Protein AF-A0A3D3DKI6-F1 (afdb_monomer)

Solvent-accessible surface area (backbone atoms only — not comparable to full-atom values): 3670 Å² total; per-residue (Å²): 133,88,86,74,82,86,52,61,69,60,51,51,46,15,46,50,28,19,49,37,35,42,71,64,75,40,54,74,70,65,26,37,72,36,31,63,31,72,37,59,46,9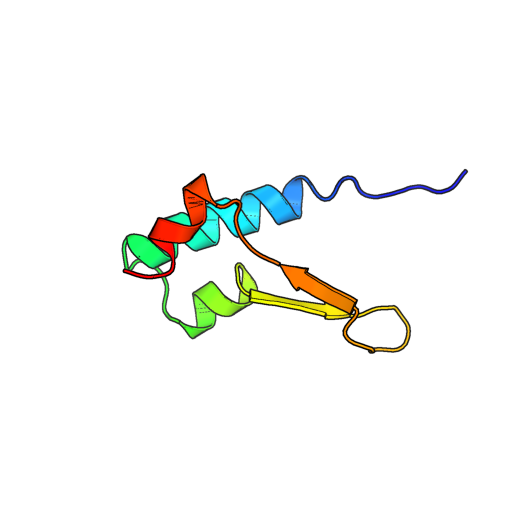8,86,69,46,76,78,52,60,43,69,48,57,77,94,46,42,69,26,65,79,104

Radius of gyration: 12.85 Å; Cα contacts (8 Å, |Δi|>4): 69; chains: 1; bounding box: 42×21×22 Å

Stru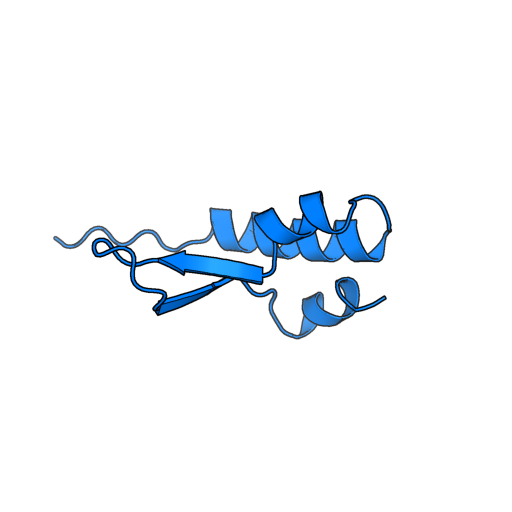cture (mmCIF, N/CA/C/O backbone):
data_AF-A0A3D3DKI6-F1
#
_entry.id   AF-A0A3D3DKI6-F1
#
loop_
_atom_site.group_PDB
_atom_site.id
_atom_site.type_symbol
_atom_site.label_atom_id
_atom_site.label_alt_id
_atom_site.label_comp_id
_atom_site.label_asym_id
_atom_site.label_entity_id
_atom_site.label_seq_id
_atom_site.pdbx_PDB_ins_code
_atom_site.Cartn_x
_atom_site.Cartn_y
_atom_site.Cartn_z
_atom_site.occupancy
_atom_site.B_iso_or_equiv
_atom_site.auth_seq_id
_atom_site.auth_comp_id
_atom_site.auth_asym_id
_atom_site.auth_atom_id
_atom_site.pdbx_PDB_model_num
ATOM 1 N N . ALA A 1 1 ? -26.525 -3.491 -7.971 1.00 61.00 1 ALA A N 1
ATOM 2 C CA . ALA A 1 1 ? -25.176 -3.342 -8.554 1.00 61.00 1 ALA A CA 1
ATOM 3 C C . ALA A 1 1 ? -24.160 -3.332 -7.419 1.00 61.00 1 ALA A C 1
ATOM 5 O O . ALA A 1 1 ? -24.345 -2.549 -6.493 1.00 61.00 1 ALA A O 1
ATOM 6 N N . LEU A 1 2 ? -23.152 -4.209 -7.446 1.00 59.03 2 LEU A N 1
ATOM 7 C CA . LEU A 1 2 ? -22.031 -4.150 -6.503 1.00 59.03 2 LEU A CA 1
ATOM 8 C C . LEU A 1 2 ? -21.067 -3.073 -7.022 1.00 59.03 2 LEU A C 1
ATOM 10 O O . LEU A 1 2 ? -20.533 -3.224 -8.117 1.00 59.03 2 LEU A O 1
ATOM 14 N N . LYS A 1 3 ? -20.897 -1.964 -6.297 1.00 71.56 3 LYS A N 1
ATOM 15 C CA . LYS A 1 3 ? -19.843 -0.991 -6.608 1.00 71.56 3 LYS A CA 1
ATOM 16 C C . LYS A 1 3 ? -18.554 -1.522 -5.992 1.00 71.56 3 LYS A C 1
ATOM 18 O O . LYS A 1 3 ? -18.474 -1.622 -4.772 1.00 71.56 3 LYS A O 1
ATOM 23 N N . ILE A 1 4 ? -17.606 -1.918 -6.833 1.00 79.88 4 ILE A N 1
ATOM 24 C CA . ILE A 1 4 ? -16.276 -2.350 -6.408 1.00 79.88 4 ILE A CA 1
ATOM 25 C C . ILE A 1 4 ? -15.325 -1.198 -6.715 1.00 79.88 4 ILE A C 1
ATOM 27 O O . ILE A 1 4 ? -15.318 -0.698 -7.837 1.00 79.88 4 ILE A O 1
ATOM 31 N N . ASP A 1 5 ? -14.589 -0.760 -5.699 1.00 81.94 5 ASP A N 1
ATOM 32 C CA . ASP A 1 5 ? -13.455 0.145 -5.864 1.00 81.94 5 ASP A CA 1
ATOM 33 C C . ASP A 1 5 ? -12.337 -0.626 -6.581 1.00 81.94 5 ASP A C 1
ATOM 35 O O . ASP A 1 5 ? -11.998 -1.739 -6.169 1.00 81.94 5 ASP A O 1
ATOM 39 N N . ASP A 1 6 ? -11.812 -0.078 -7.676 1.00 85.25 6 ASP A N 1
ATOM 40 C CA . ASP A 1 6 ? -10.763 -0.729 -8.466 1.00 85.25 6 ASP A CA 1
ATOM 41 C C . ASP A 1 6 ? -9.396 -0.712 -7.761 1.00 85.25 6 ASP A C 1
ATOM 43 O O . ASP A 1 6 ? -8.463 -1.388 -8.196 1.00 85.25 6 ASP A O 1
ATOM 47 N N . GLY A 1 7 ? -9.280 0.022 -6.648 1.00 88.06 7 GLY A N 1
ATOM 48 C CA . GLY A 1 7 ? -8.078 0.093 -5.831 1.00 88.06 7 GLY A CA 1
ATOM 49 C C . GLY A 1 7 ? -6.947 0.898 -6.469 1.00 88.06 7 GLY A C 1
ATOM 50 O O . GLY A 1 7 ? -5.834 0.876 -5.936 1.00 88.06 7 GLY A O 1
ATOM 51 N N . ALA A 1 8 ? -7.193 1.627 -7.563 1.00 90.75 8 ALA A N 1
ATOM 52 C CA . ALA A 1 8 ? -6.153 2.341 -8.303 1.00 90.75 8 ALA A CA 1
ATOM 53 C C . ALA A 1 8 ? -5.423 3.380 -7.436 1.00 90.75 8 ALA A C 1
ATOM 55 O O . ALA A 1 8 ? -4.194 3.464 -7.469 1.00 90.75 8 ALA A O 1
ATOM 56 N N . SER A 1 9 ? -6.151 4.124 -6.596 1.00 91.75 9 SER A N 1
ATOM 57 C CA . SER A 1 9 ? -5.545 5.082 -5.661 1.00 91.75 9 SER A CA 1
ATOM 58 C C . SER A 1 9 ? -4.604 4.395 -4.670 1.00 91.75 9 SER A C 1
ATOM 60 O O . SER A 1 9 ? -3.478 4.848 -4.475 1.00 91.75 9 SER A O 1
ATOM 62 N N . ARG A 1 10 ? -5.021 3.255 -4.102 1.00 91.12 10 ARG A N 1
ATOM 63 C CA . ARG A 1 10 ? -4.197 2.496 -3.152 1.00 91.12 10 ARG A CA 1
ATOM 64 C C . ARG A 1 10 ? -2.962 1.897 -3.825 1.00 91.12 10 ARG A C 1
ATOM 66 O O . ARG A 1 10 ? -1.892 1.865 -3.224 1.00 91.12 10 ARG A O 1
ATOM 73 N N . ALA A 1 11 ? -3.095 1.443 -5.071 1.00 91.50 11 ALA A N 1
ATOM 74 C CA . ALA A 1 11 ? -1.970 0.952 -5.858 1.00 91.50 11 ALA A CA 1
ATOM 75 C C . ALA A 1 11 ? -0.927 2.057 -6.108 1.00 91.50 11 ALA A C 1
ATOM 77 O O . ALA A 1 11 ? 0.268 1.817 -5.935 1.00 91.50 11 ALA A O 1
ATOM 78 N N . ALA A 1 12 ? -1.367 3.275 -6.445 1.00 93.00 12 ALA A N 1
ATOM 79 C CA . ALA A 1 12 ? -0.478 4.419 -6.642 1.00 93.00 12 ALA A CA 1
ATOM 80 C C . ALA A 1 12 ? 0.259 4.816 -5.351 1.00 93.00 12 ALA A C 1
ATOM 82 O O . ALA A 1 12 ? 1.474 5.015 -5.372 1.00 93.00 12 ALA A O 1
ATOM 83 N N . GLU A 1 13 ? -0.448 4.869 -4.218 1.00 93.81 13 GLU A N 1
ATOM 84 C CA . GLU A 1 13 ? 0.148 5.116 -2.897 1.00 93.81 13 GLU A CA 1
ATOM 85 C C . GLU A 1 13 ? 1.201 4.061 -2.541 1.00 93.81 13 GLU A C 1
ATOM 87 O O . GLU A 1 13 ? 2.297 4.407 -2.104 1.00 93.81 13 GLU A O 1
ATOM 92 N N . CYS A 1 14 ? 0.901 2.782 -2.779 1.00 94.25 14 CYS A N 1
ATOM 93 C CA . CYS A 1 14 ? 1.826 1.683 -2.525 1.00 94.25 14 CYS A CA 1
ATOM 94 C C . CYS A 1 14 ? 3.087 1.776 -3.395 1.00 94.25 14 CYS A C 1
ATOM 96 O O . CYS A 1 14 ? 4.198 1.585 -2.898 1.00 94.25 14 CYS A O 1
ATOM 98 N N . ALA A 1 15 ? 2.937 2.074 -4.689 1.00 93.31 15 ALA A N 1
ATOM 99 C CA . ALA A 1 15 ? 4.069 2.238 -5.597 1.00 93.31 15 ALA A CA 1
ATOM 100 C C . ALA A 1 15 ? 4.956 3.422 -5.178 1.00 93.31 15 ALA A C 1
ATOM 102 O O . ALA A 1 15 ? 6.175 3.285 -5.086 1.00 93.31 15 ALA A O 1
ATOM 103 N N . MET A 1 16 ? 4.347 4.563 -4.851 1.00 93.56 16 MET A N 1
ATOM 104 C CA . MET A 1 16 ? 5.065 5.746 -4.371 1.00 93.56 16 MET A CA 1
ATOM 105 C C . MET A 1 16 ? 5.759 5.497 -3.033 1.00 93.56 16 MET A C 1
ATOM 107 O O . MET A 1 16 ? 6.922 5.859 -2.872 1.00 93.56 16 MET A O 1
ATOM 111 N N . GLY A 1 17 ? 5.075 4.846 -2.090 1.00 93.25 17 GLY A N 1
ATOM 112 C CA . GLY A 1 17 ? 5.646 4.465 -0.803 1.00 93.25 17 GLY A CA 1
ATOM 113 C C . GLY A 1 17 ? 6.872 3.575 -0.971 1.00 93.25 17 GLY A C 1
ATOM 114 O O . GLY A 1 17 ? 7.880 3.803 -0.305 1.00 93.25 17 GLY A O 1
ATOM 115 N N . ALA A 1 18 ? 6.835 2.627 -1.912 1.00 93.12 18 ALA A N 1
ATOM 116 C CA . ALA A 1 18 ? 7.981 1.780 -2.215 1.00 93.12 18 ALA A CA 1
ATOM 117 C C . ALA A 1 18 ? 9.175 2.589 -2.739 1.00 93.12 18 ALA A C 1
ATOM 119 O O . ALA A 1 18 ? 10.268 2.492 -2.184 1.00 93.12 18 ALA A O 1
ATOM 120 N N . VAL A 1 19 ? 8.954 3.443 -3.744 1.00 92.94 19 VAL A N 1
ATOM 121 C CA . VAL A 1 19 ? 10.002 4.298 -4.327 1.00 92.94 19 VAL A CA 1
ATOM 122 C C . VAL A 1 19 ? 10.616 5.228 -3.279 1.00 92.94 19 VAL A C 1
ATOM 124 O O . VAL A 1 19 ? 11.836 5.294 -3.153 1.00 92.94 19 VAL A O 1
ATOM 127 N N . LEU A 1 20 ? 9.791 5.929 -2.499 1.00 93.19 20 LEU A N 1
ATOM 128 C CA . LEU A 1 20 ? 10.271 6.881 -1.493 1.00 93.19 20 LEU A CA 1
ATOM 129 C C . LEU A 1 20 ? 11.012 6.192 -0.341 1.00 93.19 20 LEU A C 1
ATOM 131 O O . LEU A 1 20 ? 11.961 6.766 0.194 1.00 93.19 20 LEU A O 1
ATOM 135 N N . SER A 1 21 ? 10.618 4.967 0.013 1.00 91.31 21 SER A N 1
ATOM 136 C CA . SER A 1 21 ? 11.339 4.157 1.002 1.00 91.31 21 SER A CA 1
ATOM 137 C C . SER A 1 21 ? 12.748 3.826 0.519 1.00 91.31 21 SER A C 1
ATOM 139 O O . SER A 1 21 ? 13.706 4.084 1.239 1.00 91.31 21 SER A O 1
ATOM 141 N N . GLY A 1 22 ? 12.891 3.362 -0.725 1.00 89.62 22 GLY A N 1
ATOM 142 C CA . GLY A 1 22 ? 14.197 3.016 -1.303 1.00 89.62 22 GLY A CA 1
ATOM 143 C C . GLY A 1 22 ? 15.118 4.200 -1.550 1.00 89.62 22 GLY A C 1
ATOM 144 O O . GLY A 1 22 ? 16.331 4.034 -1.647 1.00 89.62 22 GLY A O 1
ATOM 145 N N . LEU A 1 23 ? 14.554 5.404 -1.644 1.00 91.44 23 LEU A N 1
ATOM 146 C CA . LEU A 1 23 ? 15.311 6.656 -1.684 1.00 91.44 23 LEU A CA 1
ATOM 147 C C . LEU A 1 23 ? 15.707 7.162 -0.285 1.00 91.44 23 LEU A C 1
ATOM 149 O O . LEU A 1 23 ? 16.383 8.184 -0.182 1.00 91.44 23 LEU A O 1
ATOM 153 N N . GLY A 1 24 ? 15.282 6.489 0.790 1.00 92.00 24 GLY A N 1
ATOM 154 C CA . GLY A 1 24 ? 15.522 6.917 2.169 1.00 92.00 24 GLY A CA 1
ATOM 155 C C . GLY A 1 24 ? 14.733 8.168 2.571 1.00 92.00 24 GLY A C 1
ATOM 156 O O . GLY A 1 24 ? 15.098 8.844 3.529 1.00 92.00 24 GLY A O 1
ATOM 157 N N . CYS A 1 25 ? 13.666 8.506 1.839 1.00 94.62 25 CYS A N 1
ATOM 158 C CA . CYS A 1 25 ? 12.835 9.682 2.111 1.00 9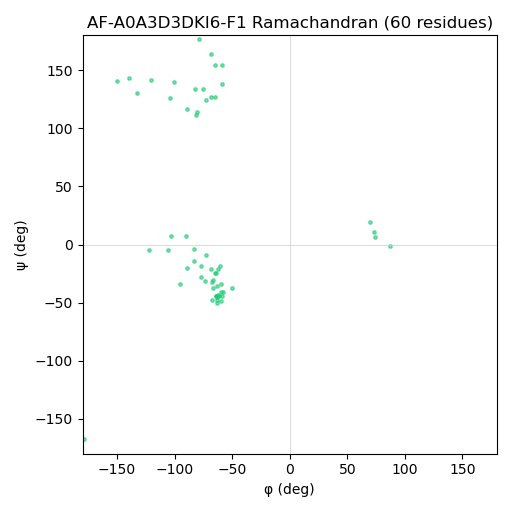4.62 25 CYS A CA 1
ATOM 159 C C . CYS A 1 25 ? 11.773 9.436 3.191 1.00 94.62 25 CYS A C 1
ATOM 161 O O . CYS A 1 25 ? 11.176 10.397 3.675 1.00 94.62 25 CYS A O 1
ATOM 163 N N . LEU A 1 26 ? 11.515 8.173 3.540 1.00 92.00 26 LEU A N 1
ATOM 164 C CA . LEU A 1 26 ? 10.544 7.768 4.554 1.00 92.00 26 LEU A CA 1
ATOM 165 C C . LEU A 1 26 ? 11.235 6.983 5.665 1.00 92.00 26 LEU A C 1
A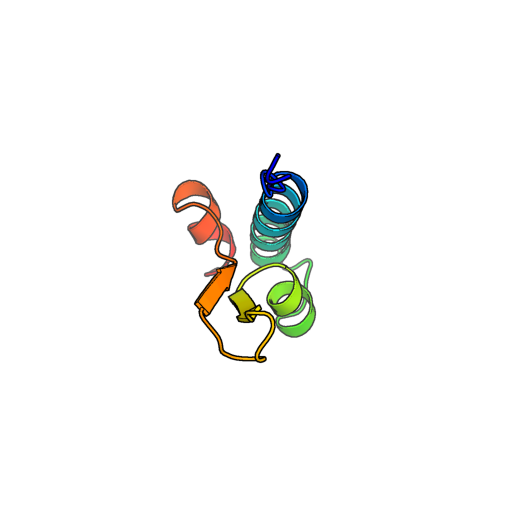TOM 167 O O . LEU A 1 26 ? 12.095 6.142 5.398 1.00 92.00 26 LEU A O 1
ATOM 171 N N . THR A 1 27 ? 10.813 7.204 6.910 1.00 90.88 27 THR A N 1
ATOM 172 C CA . THR A 1 27 ? 11.124 6.264 7.989 1.00 90.88 27 THR A CA 1
ATOM 173 C C . THR A 1 27 ? 10.376 4.950 7.774 1.00 90.88 27 THR A C 1
ATOM 175 O O . THR A 1 27 ? 9.401 4.872 7.021 1.00 90.88 27 THR A O 1
ATOM 178 N N . LYS A 1 28 ? 10.807 3.900 8.474 1.00 86.12 28 LYS A N 1
ATOM 179 C CA . LYS A 1 28 ? 10.153 2.588 8.420 1.00 86.12 28 LYS A CA 1
ATOM 180 C C . LYS A 1 28 ? 8.690 2.645 8.871 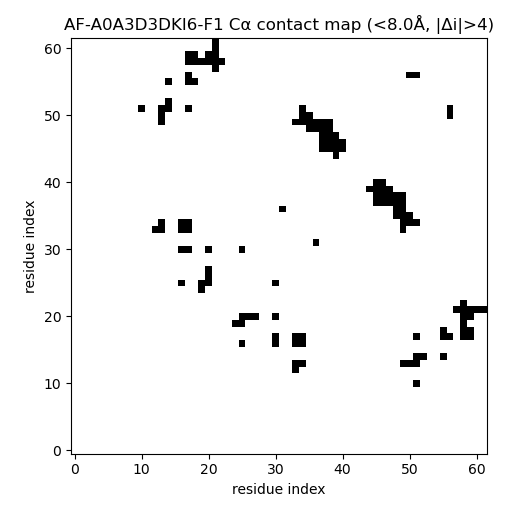1.00 86.12 28 LYS A C 1
ATOM 182 O O . LYS A 1 28 ? 7.852 1.911 8.360 1.00 86.12 28 LYS A O 1
ATOM 187 N N . GLU A 1 29 ? 8.381 3.517 9.824 1.00 89.25 29 GLU A N 1
ATOM 188 C CA . GLU A 1 29 ? 7.018 3.752 10.295 1.00 89.25 29 GLU A CA 1
ATOM 189 C C . GLU A 1 29 ? 6.183 4.411 9.191 1.00 89.25 29 GLU A C 1
ATOM 191 O O . GLU A 1 29 ? 5.115 3.908 8.854 1.00 89.25 29 GLU A O 1
ATOM 196 N N . GLN A 1 30 ? 6.706 5.464 8.554 1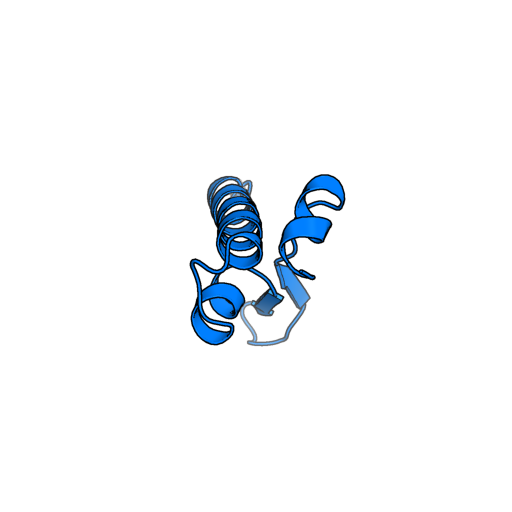.00 90.75 30 GLN A N 1
ATOM 197 C CA . GLN A 1 30 ? 6.018 6.163 7.462 1.00 90.75 30 GLN A CA 1
ATOM 198 C C . GLN A 1 30 ? 5.793 5.267 6.236 1.00 90.75 30 GLN A C 1
ATOM 200 O O . GLN A 1 30 ? 4.766 5.376 5.568 1.00 90.75 30 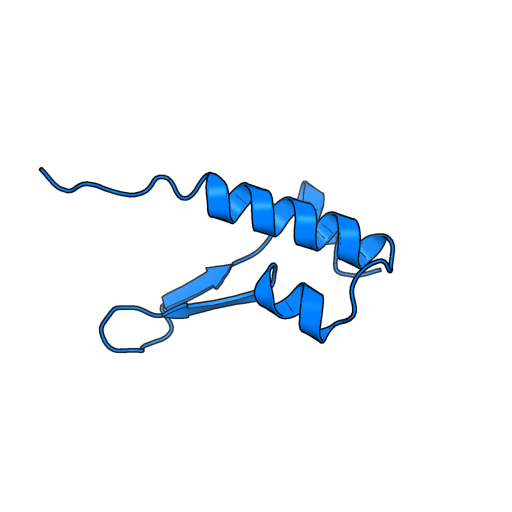GLN A O 1
ATOM 205 N N . SER A 1 31 ? 6.734 4.370 5.930 1.00 89.06 31 SER A N 1
ATOM 206 C CA . SER A 1 31 ? 6.580 3.431 4.819 1.00 89.06 31 SER A CA 1
ATOM 207 C C . SER A 1 31 ? 5.577 2.319 5.112 1.00 89.06 31 SER A C 1
ATOM 209 O O . SER A 1 31 ? 4.891 1.878 4.192 1.00 89.06 31 SER A O 1
ATOM 211 N N . SER A 1 32 ? 5.441 1.900 6.375 1.00 87.50 32 SER A N 1
ATOM 212 C CA . SER A 1 32 ? 4.551 0.802 6.775 1.00 87.50 32 SER A CA 1
ATOM 213 C C . SER A 1 32 ? 3.058 1.085 6.555 1.00 87.50 32 SER A C 1
ATOM 215 O O . SER A 1 32 ? 2.276 0.153 6.341 1.00 87.50 32 SER A O 1
ATOM 217 N N . ASP A 1 33 ? 2.675 2.364 6.527 1.00 87.25 33 ASP A N 1
ATOM 218 C CA . ASP A 1 33 ? 1.303 2.796 6.240 1.00 87.25 33 ASP A CA 1
ATOM 219 C C . ASP A 1 33 ? 0.964 2.722 4.742 1.00 87.25 33 ASP A C 1
ATOM 221 O O . ASP A 1 33 ? -0.191 2.505 4.371 1.00 87.25 33 ASP A O 1
ATOM 225 N N . LEU A 1 34 ? 1.971 2.861 3.875 1.00 89.44 34 LEU A N 1
ATOM 226 C CA . LEU A 1 34 ? 1.821 2.847 2.416 1.00 89.44 34 LEU A CA 1
ATOM 227 C C . LEU A 1 34 ? 2.082 1.458 1.823 1.00 89.44 34 LEU A C 1
ATOM 229 O O . LEU A 1 34 ? 1.450 1.059 0.846 1.00 89.44 34 LEU A O 1
ATOM 233 N N . VAL A 1 35 ? 3.009 0.711 2.422 1.00 90.38 35 VAL A N 1
ATOM 234 C CA . VAL A 1 35 ? 3.461 -0.604 1.975 1.00 90.38 35 VAL A CA 1
ATOM 235 C C . VAL A 1 35 ? 3.488 -1.561 3.158 1.00 90.38 35 VAL A C 1
ATOM 237 O O . VAL A 1 35 ? 4.073 -1.290 4.197 1.00 90.38 35 VAL A O 1
ATOM 240 N N . GLY A 1 36 ? 2.892 -2.737 2.996 1.00 88.88 36 GLY A N 1
ATOM 241 C CA . GLY A 1 36 ? 2.868 -3.764 4.034 1.00 88.88 36 GLY A CA 1
ATOM 242 C C . GLY A 1 36 ? 1.712 -3.635 5.029 1.00 88.88 36 GLY A C 1
ATOM 243 O O . GLY A 1 36 ? 1.555 -4.524 5.873 1.00 88.88 36 GLY A O 1
ATOM 244 N N . SER A 1 37 ? 0.871 -2.607 4.886 1.00 91.38 37 SER A N 1
ATOM 245 C CA . SER A 1 37 ? -0.349 -2.427 5.674 1.00 91.38 37 SER A CA 1
ATOM 246 C C . SER A 1 37 ? -1.308 -3.614 5.521 1.00 91.38 37 SER A C 1
ATOM 248 O O . SER A 1 37 ? -1.478 -4.179 4.432 1.00 91.38 37 SER A O 1
ATOM 250 N N . ALA A 1 38 ? -1.912 -4.037 6.633 1.00 93.38 38 ALA A N 1
ATOM 251 C CA . ALA A 1 38 ? -2.837 -5.162 6.670 1.00 93.38 38 ALA A CA 1
ATOM 252 C C . ALA A 1 38 ? -4.201 -4.770 6.088 1.00 93.38 38 ALA A C 1
ATOM 254 O O . ALA A 1 38 ? -4.785 -3.757 6.462 1.00 93.38 38 ALA A O 1
ATOM 255 N N . ILE A 1 39 ? -4.754 -5.621 5.223 1.00 91.94 39 ILE A N 1
ATOM 256 C CA . ILE A 1 39 ? -6.130 -5.466 4.747 1.00 91.94 39 ILE A CA 1
ATOM 257 C C . ILE A 1 39 ? -7.033 -6.222 5.712 1.00 91.94 39 ILE A C 1
ATOM 259 O O . ILE A 1 39 ? -6.924 -7.447 5.838 1.00 91.94 39 ILE A O 1
ATOM 263 N N . LEU A 1 40 ? -7.916 -5.495 6.392 1.00 94.44 40 LEU A N 1
ATOM 264 C CA . LEU A 1 40 ? -8.918 -6.057 7.289 1.00 94.44 40 LEU A CA 1
ATOM 265 C C . LEU A 1 40 ? -10.272 -6.109 6.582 1.00 94.44 40 LEU A C 1
ATOM 267 O O . LEU A 1 40 ? -10.648 -5.183 5.864 1.00 94.44 40 LEU A O 1
ATOM 271 N N . ASN A 1 41 ? -11.018 -7.188 6.794 1.00 93.69 41 ASN A N 1
ATOM 272 C CA . ASN A 1 41 ? -12.422 -7.223 6.411 1.00 93.69 41 ASN A CA 1
ATOM 273 C C . ASN A 1 41 ? -13.289 -6.470 7.438 1.00 93.69 41 ASN A C 1
ATOM 275 O O . ASN A 1 41 ? -12.816 -6.038 8.488 1.00 93.69 41 ASN A O 1
ATOM 279 N N . VAL A 1 42 ? -14.591 -6.366 7.164 1.00 94.31 42 VAL A N 1
ATOM 280 C CA . VAL A 1 42 ? -15.556 -5.680 8.046 1.00 94.31 42 VAL A CA 1
ATOM 281 C C . VAL A 1 42 ? -15.676 -6.289 9.451 1.00 94.31 42 VAL A C 1
ATOM 283 O O . VAL A 1 42 ? -16.146 -5.621 10.362 1.00 94.31 42 VAL A O 1
ATOM 286 N N . ALA A 1 43 ? -15.241 -7.538 9.643 1.00 96.69 43 ALA A N 1
ATOM 287 C CA . ALA A 1 43 ? -15.193 -8.204 10.945 1.00 96.69 43 ALA A CA 1
ATOM 288 C C . ALA A 1 43 ? -13.850 -7.987 11.675 1.00 96.69 43 ALA A C 1
ATOM 290 O O . ALA A 1 43 ? -13.587 -8.637 12.684 1.00 96.69 43 ALA A O 1
ATOM 291 N N . GLY A 1 44 ? -12.971 -7.131 11.143 1.00 96.81 44 GLY A N 1
ATOM 292 C CA . GLY A 1 44 ? -11.636 -6.868 11.683 1.00 96.81 44 GLY A CA 1
ATOM 293 C C . GLY A 1 44 ? -10.621 -7.988 11.435 1.00 96.81 44 GLY A C 1
ATOM 294 O O . GLY A 1 44 ? -9.502 -7.920 11.936 1.00 96.81 44 GLY A O 1
ATOM 295 N N . LYS A 1 45 ? -10.969 -9.027 10.665 1.00 97.69 45 LYS A N 1
ATOM 296 C CA . LYS A 1 45 ? -10.054 -10.131 10.359 1.00 97.69 45 LYS A CA 1
ATOM 297 C C . LYS A 1 45 ? -9.133 -9.740 9.212 1.00 97.69 45 LYS A C 1
ATOM 299 O O . LYS A 1 45 ? -9.597 -9.267 8.176 1.00 97.69 45 LYS A O 1
ATOM 304 N N . GLN A 1 46 ? -7.842 -10.014 9.367 1.00 97.12 46 GLN A N 1
ATOM 305 C CA . GLN A 1 46 ? -6.885 -9.843 8.283 1.00 97.12 46 GLN A CA 1
ATOM 306 C C . GLN A 1 46 ? -7.187 -10.809 7.131 1.00 97.12 46 GLN A C 1
ATOM 308 O O . GLN A 1 46 ? -7.292 -12.021 7.325 1.00 97.12 46 GLN A O 1
ATOM 313 N N . VAL A 1 47 ? -7.317 -10.256 5.928 1.00 96.06 47 VAL A N 1
ATOM 314 C CA . VAL A 1 47 ? -7.591 -10.987 4.680 1.00 96.06 47 VAL A CA 1
ATOM 315 C C . VAL A 1 47 ? -6.528 -10.751 3.610 1.00 96.06 47 VAL A C 1
ATOM 317 O O . VAL A 1 47 ? -6.567 -11.380 2.559 1.00 96.06 47 VAL A O 1
ATOM 320 N N . GLY A 1 48 ? -5.561 -9.871 3.871 1.00 94.31 48 GLY A N 1
ATOM 321 C CA . GLY A 1 48 ? -4.471 -9.598 2.946 1.00 94.31 48 GLY A CA 1
ATOM 322 C C . GLY A 1 48 ? -3.481 -8.572 3.480 1.00 94.31 48 GLY A C 1
ATOM 323 O O . GLY A 1 48 ? -3.477 -8.225 4.668 1.00 94.31 48 GLY A O 1
ATOM 324 N N . ARG A 1 49 ? -2.629 -8.094 2.577 1.00 93.69 49 ARG A N 1
ATOM 325 C CA . ARG A 1 49 ? -1.624 -7.062 2.823 1.00 93.69 49 ARG A CA 1
ATOM 326 C C . ARG A 1 49 ? -1.390 -6.272 1.537 1.00 93.69 49 ARG A C 1
ATOM 328 O O . ARG A 1 49 ? -1.337 -6.869 0.468 1.00 93.69 49 ARG A O 1
ATOM 335 N N . VAL A 1 50 ? -1.218 -4.959 1.655 1.00 93.19 50 VAL A N 1
ATOM 336 C CA . VAL A 1 50 ? -0.823 -4.083 0.544 1.00 93.19 50 VAL A CA 1
ATOM 337 C C . VAL A 1 50 ? 0.651 -4.327 0.218 1.00 93.19 50 VAL A C 1
ATOM 339 O O . VAL A 1 50 ? 1.494 -4.246 1.111 1.00 93.19 50 VAL A O 1
ATOM 342 N N . GLN A 1 51 ? 0.972 -4.658 -1.032 1.00 93.00 51 GLN A N 1
ATOM 343 C CA . GLN A 1 51 ? 2.348 -4.880 -1.484 1.00 93.00 51 GLN A CA 1
ATOM 344 C C . GLN A 1 51 ? 2.556 -4.280 -2.878 1.00 93.00 51 GLN A C 1
ATOM 346 O O . GLN A 1 51 ? 1.636 -4.351 -3.698 1.00 93.00 51 GLN A O 1
ATOM 351 N N . PRO A 1 52 ? 3.739 -3.701 -3.159 1.00 92.44 52 PRO A N 1
ATOM 352 C CA . PRO A 1 52 ? 4.073 -3.243 -4.495 1.00 92.44 52 PRO A CA 1
ATOM 353 C C . PRO A 1 52 ? 4.165 -4.438 -5.441 1.00 92.44 52 PRO A C 1
ATOM 355 O O . PRO A 1 52 ? 4.452 -5.564 -5.025 1.00 92.44 52 PRO A O 1
ATOM 358 N N . ALA A 1 53 ? 3.946 -4.178 -6.728 1.00 89.44 53 ALA A N 1
ATOM 359 C CA . ALA A 1 53 ? 4.237 -5.160 -7.761 1.00 89.44 53 ALA A CA 1
ATOM 360 C C . ALA A 1 53 ? 5.732 -5.546 -7.723 1.00 89.44 53 ALA A C 1
ATOM 362 O O . ALA A 1 53 ? 6.548 -4.737 -7.264 1.00 89.44 53 ALA A O 1
ATOM 363 N N . PRO A 1 54 ? 6.112 -6.750 -8.189 1.00 86.50 54 PRO A N 1
ATOM 364 C CA . PRO A 1 54 ? 7.492 -7.232 -8.125 1.00 86.50 54 PRO A CA 1
ATOM 365 C C . PRO A 1 54 ? 8.523 -6.239 -8.673 1.00 86.50 54 PRO A C 1
ATOM 367 O O . PRO A 1 54 ? 9.581 -6.064 -8.079 1.00 86.50 54 PRO A O 1
ATOM 370 N N . GLU A 1 55 ? 8.186 -5.517 -9.741 1.00 85.44 55 GLU A N 1
ATOM 371 C CA . GLU A 1 55 ? 9.047 -4.522 -10.388 1.00 85.44 55 GLU A CA 1
ATOM 372 C C . GLU A 1 55 ? 9.367 -3.325 -9.478 1.00 85.44 55 GLU A C 1
ATOM 374 O O . GLU A 1 55 ? 10.382 -2.658 -9.661 1.00 85.44 55 GLU A O 1
ATOM 379 N N . ALA A 1 56 ? 8.505 -3.047 -8.497 1.00 80.62 56 ALA A N 1
ATOM 380 C CA . ALA A 1 56 ? 8.678 -1.990 -7.507 1.00 80.62 56 ALA A CA 1
ATOM 381 C C . ALA A 1 56 ? 9.074 -2.518 -6.113 1.00 80.62 56 ALA A C 1
ATOM 383 O O . ALA A 1 56 ? 9.350 -1.726 -5.211 1.00 80.62 56 ALA A O 1
ATOM 384 N N . ALA A 1 57 ? 9.126 -3.839 -5.912 1.00 76.94 57 ALA A N 1
ATOM 385 C CA . ALA A 1 57 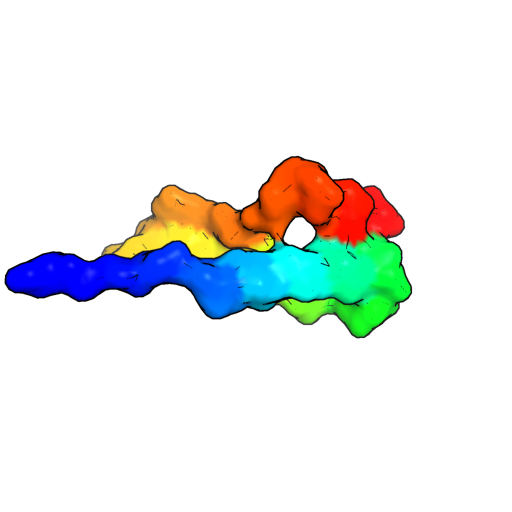? 9.484 -4.442 -4.627 1.00 76.94 57 ALA A CA 1
ATOM 386 C C . ALA A 1 57 ? 10.952 -4.182 -4.244 1.00 76.94 57 ALA A C 1
ATOM 388 O O . ALA A 1 57 ? 11.261 -4.016 -3.062 1.00 76.94 57 ALA A O 1
ATOM 389 N N . ASP A 1 58 ? 11.833 -4.055 -5.239 1.00 76.12 58 ASP A N 1
ATOM 390 C CA . ASP A 1 58 ? 13.266 -3.792 -5.053 1.00 76.12 58 ASP A CA 1
ATOM 391 C C . ASP A 1 58 ? 13.560 -2.447 -4.375 1.00 76.12 58 ASP A C 1
ATOM 393 O O . ASP A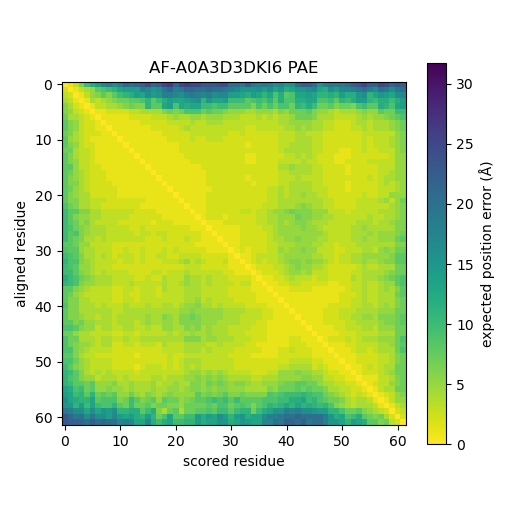 1 58 ? 14.627 -2.270 -3.785 1.00 76.12 58 ASP A O 1
ATOM 397 N N . PHE A 1 59 ? 12.617 -1.502 -4.418 1.00 74.50 59 PHE A N 1
ATOM 398 C CA . PHE A 1 59 ? 12.761 -0.223 -3.728 1.00 74.50 59 PHE A CA 1
ATOM 399 C C . PHE A 1 59 ? 12.501 -0.335 -2.220 1.00 74.50 59 PHE A C 1
ATOM 401 O O . PHE A 1 59 ? 12.927 0.528 -1.475 1.00 74.50 59 PHE A O 1
ATOM 408 N N . VAL A 1 60 ? 11.839 -1.381 -1.722 1.00 64.75 60 VAL A N 1
ATOM 409 C CA . VAL A 1 60 ? 11.503 -1.489 -0.284 1.00 64.75 60 VAL A CA 1
ATOM 410 C C . VAL A 1 60 ? 12.605 -2.186 0.522 1.00 64.75 60 VAL A C 1
ATOM 412 O O . VAL A 1 60 ? 12.656 -2.058 1.742 1.00 64.75 60 VAL A O 1
ATOM 415 N N . LEU A 1 61 ? 13.472 -2.951 -0.148 1.00 56.62 61 LEU A N 1
ATOM 416 C CA . LEU A 1 61 ? 14.472 -3.832 0.471 1.00 56.62 61 LEU A CA 1
ATOM 417 C C . LEU A 1 61 ? 15.907 -3.269 0.449 1.00 56.62 61 LEU A C 1
ATOM 419 O O . LEU A 1 61 ? 16.837 -3.993 0.808 1.00 56.62 61 LEU A O 1
ATOM 423 N N . ARG A 1 62 ? 16.090 -2.016 0.023 1.00 50.34 62 ARG A N 1
ATOM 424 C CA . ARG A 1 62 ? 17.371 -1.294 0.077 1.00 50.34 62 ARG A CA 1
ATOM 425 C C . ARG A 1 62 ? 17.418 -0.374 1.285 1.00 50.34 62 ARG A C 1
ATOM 427 O O . ARG A 1 62 ? 18.513 -0.292 1.881 1.00 50.34 62 ARG A O 1
#

Secondary structure (DSSP, 8-state):
-------HHHHHHHHHHHHHHHTT-S-HHHHHHHSSPEEE-TTS-EEEE----HHHHTTT--

Nearest PDB structures (foldseek):
  7sqc-assembly1_1A  TM=2.648E-01  e=5.938E+00  Chlamydomonas reinhardtii

Mean predicted aligned error: 4.64 Å

Foldseek 3Di:
DDDDDPCVVLQVLLLVLLQCQLVVNDDPVRSCVNFQDFDADPVRDTDDGHHHDPVSNVSNPD

Sequence (62 aa):
ALKIDDGASRAAECAMGAVLSGLGCLTKEQSSDLVGSAILNVAGKQVGRVQPAPEAADFVLR

pLDDT: mean 87.49, std 10.27, range [50.34, 97.69]